Protein AF-A0A7W1IVG9-F1 (afdb_monomer_lite)

pLDDT: mean 81.95, std 7.98, range [47.62, 91.38]

Structure (mmCIF, N/CA/C/O backbone):
data_AF-A0A7W1IVG9-F1
#
_entry.id   AF-A0A7W1IVG9-F1
#
loop_
_atom_site.group_PDB
_atom_site.id
_atom_site.type_symbol
_atom_site.label_atom_id
_atom_site.label_alt_id
_atom_site.label_comp_id
_atom_site.label_asym_id
_atom_site.label_entity_id
_atom_site.label_seq_id
_atom_site.pdbx_PDB_ins_code
_atom_site.Cartn_x
_atom_site.Cartn_y
_atom_site.Cartn_z
_atom_site.occupancy
_atom_site.B_iso_or_equiv
_atom_site.auth_seq_id
_atom_site.auth_comp_id
_atom_site.auth_asym_id
_atom_site.auth_atom_id
_atom_site.pdbx_PDB_model_num
ATOM 1 N N . MET A 1 1 ? 15.519 11.906 -1.605 1.00 47.62 1 MET A N 1
ATOM 2 C CA . MET A 1 1 ? 14.786 10.701 -2.040 1.00 47.62 1 MET A CA 1
ATOM 3 C C . MET A 1 1 ? 13.540 11.184 -2.755 1.00 47.62 1 MET A C 1
ATOM 5 O O . MET A 1 1 ? 12.920 12.108 -2.247 1.00 47.62 1 MET A O 1
ATOM 9 N N . ARG A 1 2 ? 13.245 10.692 -3.963 1.00 50.06 2 ARG A N 1
ATOM 10 C CA . ARG A 1 2 ? 11.943 10.962 -4.588 1.00 50.06 2 ARG A CA 1
ATOM 11 C C . ARG A 1 2 ? 10.929 10.113 -3.833 1.00 50.06 2 ARG A C 1
ATOM 13 O O . ARG A 1 2 ? 11.124 8.909 -3.745 1.00 50.06 2 ARG A O 1
ATOM 20 N N . GLU A 1 3 ? 9.917 10.737 -3.253 1.00 61.91 3 GLU A N 1
ATOM 21 C CA . GLU A 1 3 ? 8.784 10.015 -2.683 1.00 61.91 3 GLU A CA 1
ATOM 22 C C . GLU A 1 3 ? 8.027 9.388 -3.857 1.00 61.91 3 GLU A C 1
ATOM 24 O O . GLU A 1 3 ? 7.348 10.081 -4.609 1.00 61.91 3 GLU A O 1
ATOM 29 N N . ALA A 1 4 ? 8.254 8.096 -4.096 1.00 78.94 4 ALA A N 1
ATOM 30 C CA . ALA A 1 4 ? 7.580 7.361 -5.163 1.00 78.94 4 ALA A CA 1
ATOM 31 C C . ALA A 1 4 ? 6.130 7.010 -4.790 1.00 78.94 4 ALA A C 1
ATOM 33 O O . ALA A 1 4 ? 5.337 6.688 -5.670 1.00 78.94 4 ALA A O 1
ATOM 34 N N . TRP A 1 5 ? 5.783 7.096 -3.503 1.00 85.00 5 TRP A N 1
ATOM 35 C CA . TRP A 1 5 ? 4.441 6.856 -2.991 1.00 85.00 5 TRP A CA 1
ATOM 36 C C . TRP A 1 5 ? 3.666 8.158 -2.851 1.00 85.00 5 TRP A C 1
ATOM 38 O O . TRP A 1 5 ? 4.091 9.081 -2.158 1.00 85.00 5 TRP A O 1
ATOM 48 N N . VAL A 1 6 ? 2.495 8.196 -3.471 1.00 88.44 6 VAL A N 1
ATOM 49 C CA . VAL A 1 6 ? 1.500 9.244 -3.279 1.00 88.44 6 VAL A CA 1
ATOM 50 C C . VAL A 1 6 ? 0.415 8.705 -2.361 1.00 88.44 6 VAL A C 1
ATOM 52 O O . VAL A 1 6 ? -0.172 7.661 -2.632 1.00 88.44 6 VAL A O 1
ATOM 55 N N . ILE A 1 7 ? 0.162 9.422 -1.270 1.00 88.56 7 ILE A N 1
ATOM 56 C CA . ILE A 1 7 ? -0.849 9.067 -0.274 1.00 88.56 7 ILE A CA 1
ATOM 57 C C . ILE A 1 7 ? -2.060 9.961 -0.508 1.00 88.56 7 ILE A C 1
ATOM 59 O O . ILE A 1 7 ? -1.935 11.186 -0.539 1.00 88.56 7 ILE A O 1
ATOM 63 N N . THR A 1 8 ? -3.228 9.352 -0.659 1.00 89.50 8 THR A N 1
ATOM 64 C CA . THR A 1 8 ? -4.507 10.065 -0.730 1.00 89.50 8 THR A CA 1
ATOM 65 C C . THR A 1 8 ? -5.447 9.523 0.335 1.00 89.50 8 THR A C 1
ATOM 67 O O . THR A 1 8 ? -5.495 8.319 0.569 1.00 89.50 8 THR A O 1
ATOM 70 N N . GLU A 1 9 ? -6.156 10.422 1.010 1.00 89.31 9 GLU A N 1
ATOM 71 C CA . GLU A 1 9 ? -7.112 10.094 2.066 1.00 89.31 9 GLU A CA 1
ATOM 72 C C . GLU A 1 9 ? -8.481 10.629 1.644 1.00 89.31 9 GLU A C 1
ATOM 74 O O . GLU A 1 9 ? -8.623 11.830 1.407 1.00 89.31 9 GLU A O 1
ATOM 79 N N . ASP A 1 10 ? -9.473 9.749 1.540 1.00 89.12 10 ASP A N 1
ATOM 80 C CA . ASP A 1 10 ? -10.835 10.099 1.138 1.00 89.12 10 ASP A CA 1
ATOM 81 C C . ASP A 1 10 ? -11.846 9.315 1.979 1.00 89.12 10 ASP A C 1
ATOM 83 O O . ASP A 1 10 ? -11.836 8.091 1.993 1.00 89.12 10 ASP A O 1
ATOM 87 N N . GLU A 1 11 ? -12.674 10.015 2.758 1.00 87.19 11 GLU A N 1
ATOM 88 C CA . GLU A 1 11 ? -13.742 9.431 3.595 1.00 87.19 11 GLU A CA 1
ATOM 89 C C . GLU A 1 11 ? -13.337 8.225 4.487 1.00 87.19 11 GLU A C 1
ATOM 91 O O . GLU A 1 11 ? -14.160 7.372 4.829 1.00 87.19 11 GLU A O 1
ATOM 96 N N . GLY A 1 12 ? -12.075 8.167 4.933 1.00 86.56 12 GLY A N 1
ATOM 97 C CA . GLY A 1 12 ? -11.538 7.063 5.747 1.00 86.56 12 GLY A CA 1
ATOM 98 C C . GLY A 1 12 ? -10.936 5.910 4.936 1.00 86.56 12 GLY A C 1
ATOM 99 O O . GLY A 1 12 ? -10.550 4.895 5.518 1.00 86.56 12 GLY A O 1
ATOM 100 N N . VAL A 1 13 ? -10.835 6.070 3.619 1.00 89.94 13 VAL A N 1
ATOM 101 C CA . VAL A 1 13 ? -10.061 5.229 2.707 1.00 89.94 13 VAL A CA 1
ATOM 102 C C . VAL A 1 13 ? -8.705 5.885 2.475 1.00 89.94 13 VAL A C 1
ATOM 104 O O . VAL A 1 13 ? -8.616 7.044 2.073 1.00 89.94 13 VAL A O 1
ATOM 107 N N . VAL A 1 14 ? -7.638 5.137 2.717 1.00 90.12 14 VAL A N 1
ATOM 108 C CA . VAL A 1 14 ? -6.259 5.553 2.471 1.00 90.12 14 VAL A CA 1
ATOM 109 C C . VAL A 1 14 ? -5.755 4.816 1.241 1.00 90.12 14 VAL A C 1
ATOM 111 O O . VAL A 1 14 ? -5.618 3.598 1.265 1.00 90.12 14 VAL A O 1
ATOM 114 N N . THR A 1 15 ? -5.444 5.536 0.168 1.00 90.56 15 THR A N 1
ATOM 115 C CA . THR A 1 15 ? -4.845 4.944 -1.033 1.00 90.56 15 THR A CA 1
ATOM 116 C C . THR A 1 15 ? -3.371 5.315 -1.131 1.00 90.56 15 THR A C 1
ATOM 118 O O . THR A 1 15 ? -3.011 6.494 -1.123 1.00 90.56 15 THR A O 1
ATOM 121 N N . LEU A 1 16 ? -2.528 4.292 -1.237 1.00 89.69 16 LEU A N 1
ATOM 122 C CA . LEU A 1 16 ? -1.083 4.371 -1.413 1.00 89.69 16 LEU A CA 1
ATOM 123 C C . LEU A 1 16 ? -0.762 4.045 -2.871 1.00 89.69 16 LEU A C 1
ATOM 125 O O . LEU A 1 16 ? -0.763 2.880 -3.258 1.00 89.69 16 LEU A O 1
ATOM 129 N N . THR A 1 17 ? -0.506 5.060 -3.690 1.00 89.31 17 THR A N 1
ATOM 130 C CA . THR A 1 17 ? -0.234 4.884 -5.122 1.00 89.31 17 THR A CA 1
ATOM 131 C C . THR A 1 17 ? 1.254 4.961 -5.405 1.00 89.31 17 THR A C 1
ATOM 133 O O . THR A 1 17 ? 1.886 5.983 -5.134 1.00 89.31 17 THR A O 1
ATOM 136 N N . PHE A 1 18 ? 1.813 3.913 -6.006 1.00 87.25 18 PHE A N 1
ATOM 137 C CA . PHE A 1 18 ? 3.204 3.929 -6.444 1.00 87.25 18 PHE A CA 1
ATOM 138 C C . PHE A 1 18 ? 3.335 4.561 -7.837 1.00 87.25 18 PHE A C 1
ATOM 140 O O . PHE A 1 18 ? 2.705 4.118 -8.793 1.00 87.25 18 PHE A O 1
ATOM 147 N N . GLN A 1 19 ? 4.168 5.596 -7.965 1.00 84.50 19 GLN A N 1
ATOM 148 C CA . GLN A 1 19 ? 4.404 6.352 -9.206 1.00 84.50 19 GLN A CA 1
ATOM 149 C C . GLN A 1 19 ? 5.794 6.110 -9.824 1.00 84.50 19 GLN A C 1
ATOM 151 O O . GLN A 1 19 ? 6.259 6.889 -10.660 1.00 84.50 19 GLN A O 1
ATOM 156 N N . GLY A 1 20 ? 6.489 5.052 -9.407 1.00 79.56 20 GLY A N 1
ATOM 157 C CA . GLY A 1 20 ? 7.790 4.663 -9.952 1.00 79.56 20 GLY A CA 1
ATOM 158 C C . GLY A 1 20 ? 7.715 3.527 -10.985 1.00 79.56 20 GLY A C 1
ATOM 159 O O . GLY A 1 20 ? 6.646 2.975 -11.235 1.00 79.56 20 GLY A O 1
ATOM 160 N N . PRO A 1 21 ? 8.863 3.131 -11.565 1.00 75.88 21 PRO A N 1
ATOM 161 C CA . PRO A 1 21 ? 8.933 2.018 -12.512 1.00 75.88 21 PRO A CA 1
ATOM 162 C C . PRO A 1 21 ? 8.690 0.654 -11.851 1.00 75.88 21 PRO A C 1
ATOM 164 O O . PRO A 1 21 ? 8.037 -0.201 -12.435 1.00 75.88 21 PRO A O 1
ATOM 167 N N . THR A 1 22 ? 9.227 0.422 -10.652 1.00 76.44 22 THR A N 1
ATOM 168 C CA . THR A 1 22 ? 9.000 -0.773 -9.820 1.00 76.44 22 THR A CA 1
ATOM 169 C C . THR A 1 22 ? 9.443 -0.433 -8.396 1.00 76.44 22 THR A C 1
ATOM 171 O O . THR A 1 22 ? 10.544 0.109 -8.267 1.00 76.44 22 THR A O 1
ATOM 174 N N . PRO A 1 23 ? 8.642 -0.705 -7.348 1.00 76.19 23 PRO A N 1
ATOM 175 C CA . PRO A 1 23 ? 9.059 -0.450 -5.979 1.00 76.19 23 PRO A CA 1
ATOM 176 C C . PRO A 1 23 ? 10.191 -1.398 -5.612 1.00 76.19 23 PRO A C 1
ATOM 178 O O . PRO A 1 23 ? 10.120 -2.603 -5.860 1.00 76.19 23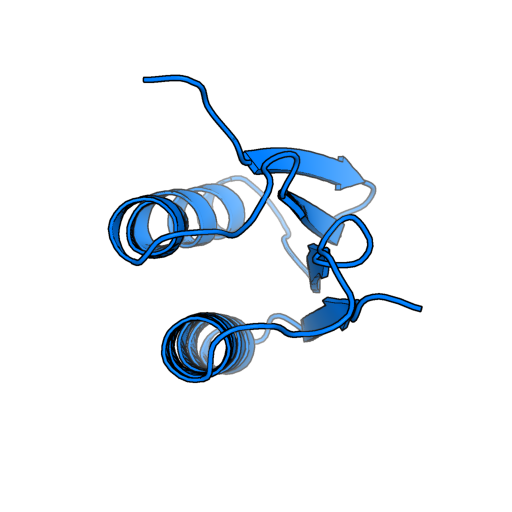 PRO A O 1
ATOM 181 N N . ASN A 1 24 ? 11.245 -0.855 -5.018 1.00 78.56 24 ASN A N 1
ATOM 182 C CA . ASN A 1 24 ? 12.243 -1.674 -4.343 1.00 78.56 24 ASN A CA 1
ATOM 183 C C . ASN A 1 24 ? 11.840 -1.919 -2.874 1.00 78.56 24 ASN A C 1
ATOM 185 O O . ASN A 1 24 ? 10.915 -1.299 -2.349 1.00 78.56 24 ASN A O 1
ATOM 189 N N . LEU A 1 25 ? 12.551 -2.827 -2.198 1.00 76.19 25 LEU A N 1
ATOM 190 C CA . LEU A 1 25 ? 12.299 -3.143 -0.787 1.00 76.19 25 LEU A CA 1
ATOM 191 C C . LEU A 1 25 ? 12.406 -1.916 0.129 1.00 76.19 25 LEU A C 1
ATOM 193 O O . LEU A 1 25 ? 11.621 -1.786 1.055 1.00 76.19 25 LEU A O 1
ATOM 197 N N . GLU A 1 26 ? 13.334 -0.993 -0.133 1.00 78.56 26 GLU A N 1
ATOM 198 C CA . GLU A 1 26 ? 13.497 0.223 0.676 1.00 78.56 26 GLU A CA 1
ATOM 199 C C . GLU A 1 26 ? 12.276 1.150 0.559 1.00 78.56 26 GLU A C 1
ATOM 201 O O . GLU A 1 26 ? 11.817 1.714 1.554 1.00 78.56 26 GLU A O 1
ATOM 206 N N . GLU A 1 27 ? 11.711 1.271 -0.644 1.00 78.81 27 GLU A N 1
ATOM 207 C CA . GLU A 1 27 ? 10.486 2.028 -0.903 1.00 78.81 27 GLU A CA 1
ATOM 208 C C . GLU A 1 27 ? 9.259 1.369 -0.265 1.00 78.81 27 GLU A C 1
ATOM 210 O O . GLU A 1 27 ? 8.349 2.082 0.150 1.00 78.81 27 GLU A O 1
ATOM 215 N N . LEU A 1 28 ? 9.226 0.039 -0.154 1.00 77.62 28 LEU A N 1
ATOM 216 C CA . LEU A 1 28 ? 8.156 -0.694 0.531 1.00 77.62 28 LEU A CA 1
ATOM 217 C C . LEU A 1 28 ? 8.262 -0.596 2.046 1.00 77.62 28 LEU A C 1
ATOM 219 O O . LEU A 1 28 ? 7.277 -0.264 2.691 1.00 77.62 28 LEU A O 1
ATOM 223 N N . SER A 1 29 ? 9.455 -0.762 2.617 1.00 77.38 29 SER A N 1
ATOM 224 C CA . SER A 1 29 ? 9.671 -0.596 4.060 1.00 77.38 29 SER A CA 1
ATOM 225 C C . SER A 1 29 ? 9.386 0.833 4.543 1.00 77.38 29 SER A C 1
ATOM 227 O O . SER A 1 29 ? 9.225 1.078 5.739 1.00 77.38 29 SER A O 1
ATOM 229 N N . ALA A 1 30 ? 9.321 1.816 3.638 1.00 79.00 30 ALA A N 1
ATOM 230 C CA . ALA A 1 30 ? 8.831 3.147 3.980 1.00 79.00 30 ALA A CA 1
ATOM 231 C C . ALA A 1 30 ? 7.334 3.132 4.355 1.00 79.00 30 ALA A C 1
ATOM 233 O O . ALA A 1 30 ? 6.923 3.915 5.217 1.00 79.00 30 ALA A O 1
ATOM 234 N N . LEU A 1 31 ? 6.536 2.231 3.768 1.00 78.56 31 LEU A N 1
ATOM 235 C CA . LEU A 1 31 ? 5.116 2.068 4.086 1.00 78.56 31 LEU A CA 1
ATOM 236 C C . LEU A 1 31 ? 4.898 1.581 5.520 1.00 78.56 31 LEU A C 1
ATOM 238 O O . LEU A 1 31 ? 3.984 2.088 6.166 1.00 78.56 31 LEU A O 1
ATOM 242 N N . ASP A 1 32 ? 5.786 0.742 6.062 1.00 78.12 32 ASP A N 1
ATOM 243 C CA . ASP A 1 32 ? 5.727 0.275 7.461 1.00 78.12 32 ASP A CA 1
ATOM 244 C C . ASP A 1 32 ? 5.730 1.426 8.475 1.00 78.12 32 ASP A C 1
ATOM 246 O O . ASP A 1 32 ? 5.248 1.299 9.596 1.00 78.12 32 ASP A O 1
ATOM 250 N N . ARG A 1 33 ? 6.289 2.586 8.113 1.00 78.69 33 ARG A N 1
ATOM 251 C CA . ARG A 1 33 ? 6.282 3.781 8.976 1.00 78.69 33 ARG A CA 1
ATOM 252 C C . ARG A 1 33 ? 5.073 4.671 8.724 1.00 78.69 33 ARG A C 1
ATOM 254 O O . ARG A 1 33 ? 4.592 5.357 9.630 1.00 78.69 33 ARG A O 1
ATOM 261 N N . VAL A 1 34 ? 4.613 4.696 7.481 1.00 79.88 34 VAL A N 1
ATOM 262 C CA . VAL A 1 34 ? 3.537 5.567 7.019 1.00 79.88 34 VAL A CA 1
ATOM 263 C C . VAL A 1 34 ? 2.183 5.010 7.444 1.00 79.88 34 VAL A C 1
ATOM 265 O O . VAL A 1 34 ? 1.406 5.737 8.059 1.00 79.88 34 VAL A O 1
ATOM 268 N N . VAL A 1 35 ? 1.920 3.730 7.187 1.00 78.19 35 VAL A N 1
ATOM 269 C CA . VAL A 1 35 ? 0.625 3.084 7.429 1.00 78.19 35 VAL A CA 1
ATOM 270 C C . VAL A 1 35 ? 0.189 3.182 8.894 1.00 78.19 35 VAL A C 1
ATOM 272 O O . VAL A 1 35 ? -0.882 3.744 9.128 1.00 78.19 35 VAL A O 1
ATOM 275 N N . PRO A 1 36 ? 1.011 2.818 9.899 1.00 78.94 36 PRO A N 1
ATOM 276 C CA . PRO A 1 36 ? 0.628 2.985 11.303 1.00 78.94 36 PRO A CA 1
ATOM 277 C C . PRO A 1 36 ? 0.356 4.446 11.677 1.00 78.94 36 PRO A C 1
ATOM 279 O O . PRO A 1 36 ? -0.540 4.744 12.467 1.00 78.94 36 PRO A O 1
ATOM 282 N N . THR A 1 37 ? 1.097 5.384 11.079 1.00 81.75 37 THR A N 1
ATOM 283 C CA . THR A 1 37 ? 0.885 6.819 11.305 1.00 81.75 37 THR A CA 1
ATOM 284 C C . THR A 1 37 ? -0.454 7.288 10.730 1.00 81.75 37 THR A C 1
ATOM 286 O O . THR A 1 37 ? -1.133 8.100 11.357 1.00 81.75 37 THR A O 1
ATOM 289 N N . LEU A 1 38 ? -0.851 6.788 9.557 1.00 76.44 38 LEU A N 1
ATOM 290 C CA . LEU A 1 38 ? -2.143 7.092 8.931 1.00 76.44 38 LEU A CA 1
ATOM 291 C C . LEU A 1 38 ? -3.297 6.478 9.729 1.00 76.44 38 LEU A C 1
ATOM 293 O O . LEU A 1 38 ? -4.282 7.158 10.013 1.00 76.44 38 LEU A O 1
ATOM 297 N N . MET A 1 39 ? -3.127 5.240 10.193 1.00 73.31 39 MET A N 1
ATOM 298 C CA . MET A 1 39 ? -4.088 4.553 11.061 1.00 73.31 39 MET A CA 1
ATOM 299 C C . MET A 1 39 ? -4.283 5.280 12.399 1.00 73.31 39 MET A C 1
ATOM 301 O O . MET A 1 39 ? -5.389 5.310 12.929 1.00 73.31 39 MET A O 1
ATOM 305 N N . ALA A 1 40 ? -3.239 5.921 12.932 1.00 77.56 40 ALA A N 1
ATOM 306 C CA . ALA A 1 40 ? -3.315 6.681 14.179 1.00 77.56 40 ALA A CA 1
ATOM 307 C C . ALA A 1 40 ? -3.944 8.083 14.034 1.00 77.56 40 ALA A C 1
ATOM 309 O O . ALA A 1 40 ? -4.365 8.668 15.034 1.00 77.56 40 ALA A O 1
ATOM 310 N N . LYS A 1 41 ? -3.986 8.657 12.823 1.00 73.62 41 LYS A N 1
ATOM 311 C CA . LYS A 1 41 ? -4.411 10.052 12.588 1.00 73.62 41 LYS A CA 1
ATOM 312 C C . LYS A 1 41 ? -5.924 10.251 12.475 1.00 73.62 41 LYS A C 1
ATOM 314 O O . LYS A 1 41 ? -6.388 11.381 12.623 1.00 73.62 41 LYS A O 1
ATOM 319 N N . GLY A 1 42 ? -6.699 9.198 12.242 1.00 70.88 42 GLY A N 1
ATOM 320 C CA . GLY A 1 42 ? -8.144 9.303 12.063 1.00 70.88 42 GLY A CA 1
ATOM 321 C C . GLY A 1 42 ? -8.815 7.942 11.888 1.00 70.88 42 GLY A C 1
ATOM 322 O O . GLY A 1 42 ? -8.153 6.915 12.021 1.00 70.88 42 GLY A O 1
ATOM 323 N N . PRO A 1 43 ? -10.130 7.903 11.605 1.00 74.94 43 PRO A N 1
ATOM 324 C CA . PRO A 1 43 ? -10.834 6.658 11.324 1.00 74.94 43 PRO A CA 1
ATOM 325 C C . PRO A 1 43 ? -10.423 6.123 9.945 1.00 74.94 43 PRO A C 1
ATOM 327 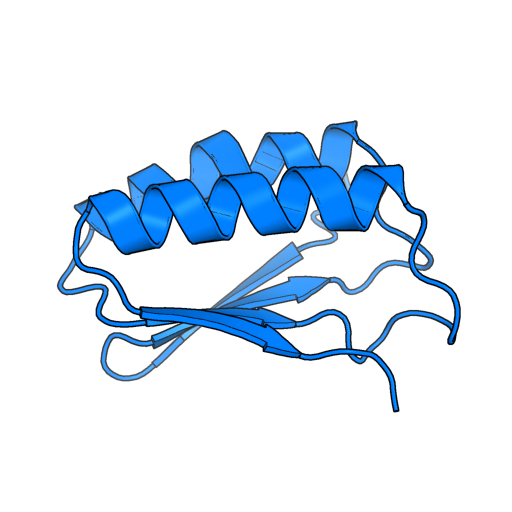O O . PRO A 1 43 ? -11.136 6.305 8.962 1.00 74.94 43 PRO A O 1
ATOM 330 N N . CYS A 1 44 ? -9.266 5.468 9.881 1.00 84.88 44 CYS A N 1
ATOM 331 C CA . CYS A 1 44 ? -8.875 4.653 8.742 1.00 84.88 44 CYS A CA 1
ATOM 332 C C . CYS A 1 44 ? -9.725 3.375 8.766 1.00 84.88 44 CYS A C 1
ATOM 334 O O . CYS A 1 44 ? -9.690 2.605 9.726 1.00 84.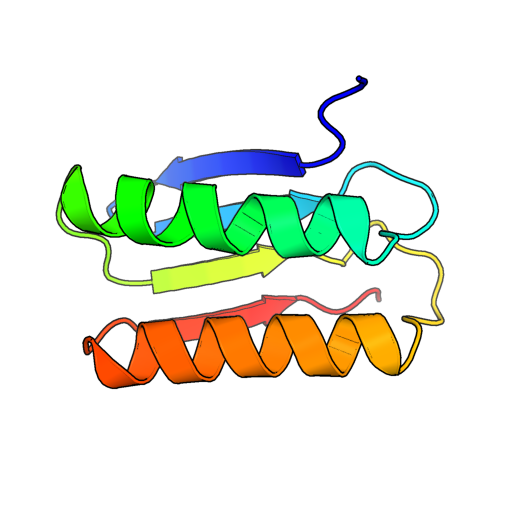88 44 CYS A O 1
ATOM 336 N N . ARG A 1 45 ? -10.569 3.202 7.752 1.00 88.25 45 ARG A N 1
ATOM 337 C CA . ARG A 1 45 ? -11.462 2.046 7.587 1.00 88.25 45 ARG A CA 1
ATOM 338 C C . ARG A 1 45 ? -10.969 1.111 6.500 1.00 88.25 45 ARG A C 1
ATOM 340 O O . ARG A 1 45 ? -11.235 -0.089 6.576 1.00 88.25 45 ARG A O 1
ATOM 347 N N . GLU A 1 46 ? -10.263 1.665 5.520 1.00 90.75 46 GLU A N 1
ATOM 34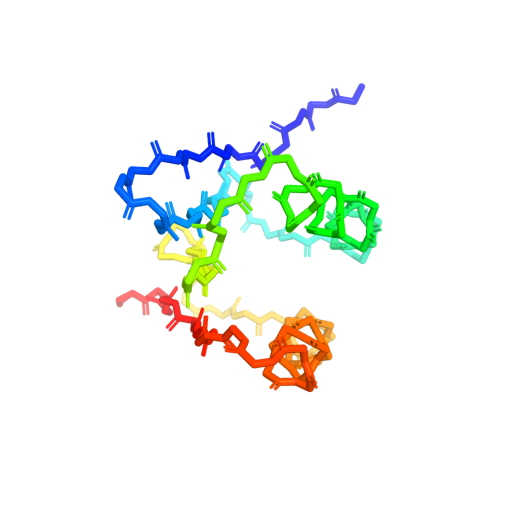8 C CA . GLU A 1 46 ? -9.754 0.926 4.379 1.00 90.75 46 GLU A CA 1
ATOM 349 C C . GLU A 1 46 ? -8.376 1.433 3.942 1.00 90.75 46 GLU A C 1
ATOM 351 O O . GLU A 1 46 ? -8.140 2.640 3.914 1.00 90.75 46 GLU A O 1
ATOM 356 N N . ILE A 1 47 ? -7.480 0.513 3.578 1.00 89.94 47 ILE A N 1
ATOM 357 C CA . ILE A 1 47 ? -6.181 0.799 2.964 1.00 89.94 47 ILE A CA 1
ATOM 358 C C . ILE A 1 47 ? -6.112 0.113 1.601 1.00 89.94 47 ILE A C 1
ATOM 360 O O . ILE A 1 47 ? -6.245 -1.103 1.490 1.00 89.94 47 ILE A O 1
ATOM 364 N N . VAL A 1 48 ? -5.847 0.890 0.558 1.00 91.38 48 VAL A N 1
ATOM 365 C CA . VAL A 1 48 ? -5.684 0.395 -0.809 1.00 91.38 48 VAL A CA 1
ATOM 366 C C . VAL A 1 48 ? -4.252 0.635 -1.258 1.00 91.38 48 VAL A C 1
ATOM 368 O O . VAL A 1 48 ? -3.800 1.777 -1.329 1.00 91.38 48 VAL A O 1
ATOM 371 N N . ILE A 1 49 ? -3.541 -0.435 -1.600 1.00 89.88 49 ILE A N 1
ATOM 372 C CA . ILE A 1 49 ? -2.211 -0.352 -2.207 1.00 89.88 49 ILE A CA 1
ATOM 373 C C . ILE A 1 49 ? -2.394 -0.389 -3.724 1.00 89.88 49 ILE A C 1
ATOM 375 O O . ILE A 1 49 ? -2.739 -1.419 -4.306 1.00 89.88 49 ILE A O 1
ATOM 379 N N . ASP A 1 50 ? -2.221 0.767 -4.362 1.00 89.94 50 ASP A N 1
ATOM 380 C CA . ASP A 1 50 ? -2.424 0.950 -5.793 1.00 89.94 50 ASP A CA 1
ATOM 381 C C . ASP A 1 50 ? -1.107 0.790 -6.560 1.00 89.94 50 ASP A C 1
ATOM 383 O O . ASP A 1 50 ? -0.237 1.667 -6.572 1.00 89.94 50 ASP A O 1
ATOM 387 N N . LEU A 1 51 ? -0.995 -0.367 -7.211 1.00 86.69 51 LEU A N 1
ATOM 388 C CA . LEU A 1 51 ? 0.110 -0.767 -8.073 1.00 86.69 51 LEU A CA 1
ATOM 389 C C . LEU A 1 51 ? -0.294 -0.736 -9.552 1.00 86.69 51 LEU A C 1
ATOM 391 O O . LEU A 1 51 ? 0.422 -1.271 -10.396 1.00 86.69 51 LEU A O 1
ATOM 395 N N . SER A 1 52 ? -1.429 -0.115 -9.891 1.00 85.81 52 SER A N 1
ATOM 396 C CA . SER A 1 52 ? -1.966 -0.122 -11.256 1.00 85.81 52 SER A CA 1
ATOM 397 C C . SER A 1 52 ? -1.055 0.552 -12.284 1.00 85.81 52 SER A C 1
ATOM 399 O O . SER A 1 52 ? -1.131 0.245 -13.472 1.00 85.81 52 SER A O 1
ATOM 401 N N . ALA A 1 53 ? -0.181 1.450 -11.825 1.00 82.62 53 ALA A N 1
ATOM 402 C CA . ALA A 1 53 ? 0.799 2.151 -12.647 1.00 82.62 53 ALA A CA 1
ATOM 403 C C . ALA A 1 53 ? 2.074 1.333 -12.928 1.00 82.62 53 ALA A C 1
ATOM 405 O O . ALA A 1 53 ? 2.925 1.787 -13.697 1.00 82.62 53 ALA A O 1
ATOM 406 N N . LEU A 1 54 ? 2.233 0.155 -12.311 1.00 79.25 54 LEU A N 1
ATOM 407 C CA . LEU A 1 54 ? 3.388 -0.703 -12.546 1.00 79.25 54 LEU A CA 1
ATOM 408 C C . LEU A 1 54 ? 3.321 -1.408 -13.907 1.00 79.25 54 LEU A C 1
ATOM 410 O O . LEU A 1 54 ? 2.233 -1.708 -14.401 1.00 79.25 54 LEU A O 1
ATOM 414 N N . PRO A 1 55 ? 4.479 -1.720 -14.518 1.00 72.56 55 PRO A N 1
ATOM 415 C CA . PRO A 1 55 ? 4.525 -2.673 -15.617 1.00 72.56 55 PRO A CA 1
ATOM 416 C C . PRO A 1 55 ? 3.940 -4.017 -15.154 1.00 72.56 55 PRO A C 1
ATOM 418 O O . PRO A 1 55 ? 3.997 -4.335 -13.970 1.00 72.56 55 PRO A O 1
ATOM 421 N N . HIS A 1 56 ? 3.391 -4.804 -16.088 1.00 70.69 56 HIS A N 1
ATOM 422 C CA . HIS A 1 56 ? 2.569 -6.003 -15.828 1.00 70.69 56 HIS A CA 1
ATOM 423 C C . HIS A 1 56 ? 3.162 -7.054 -14.864 1.00 70.69 56 HIS A C 1
ATOM 425 O O . HIS A 1 56 ? 2.447 -7.963 -14.449 1.00 70.69 56 HIS A O 1
ATOM 431 N N . GLU A 1 57 ? 4.444 -6.958 -14.512 1.00 73.38 57 GLU A N 1
ATOM 432 C CA . GLU A 1 57 ? 5.118 -7.872 -13.600 1.00 73.38 57 GLU A CA 1
ATOM 433 C C . GLU A 1 57 ? 5.483 -7.160 -12.287 1.00 73.38 57 GLU A C 1
ATOM 435 O O . GLU A 1 57 ? 6.358 -6.292 -12.245 1.00 73.38 57 GLU A O 1
ATOM 440 N N . ILE A 1 58 ? 4.803 -7.543 -11.203 1.00 76.38 58 ILE A N 1
ATOM 441 C CA . ILE A 1 58 ? 5.148 -7.132 -9.840 1.00 76.38 58 ILE A CA 1
ATOM 442 C C . ILE A 1 58 ? 6.157 -8.151 -9.286 1.00 76.38 58 ILE A C 1
ATOM 444 O O . ILE A 1 58 ? 5.858 -9.349 -9.293 1.00 76.38 58 ILE A O 1
ATOM 448 N N . PRO A 1 59 ? 7.328 -7.724 -8.777 1.00 79.88 59 PRO A N 1
ATOM 449 C CA . PRO A 1 59 ? 8.292 -8.648 -8.193 1.00 79.88 59 PRO A CA 1
ATOM 450 C C . PRO A 1 59 ? 7.702 -9.441 -7.008 1.00 79.88 59 PRO A C 1
ATOM 452 O O . PRO A 1 59 ? 6.969 -8.867 -6.201 1.00 79.88 59 PRO A O 1
ATOM 455 N N . PRO A 1 60 ? 8.064 -10.724 -6.819 1.00 82.81 60 PRO A N 1
ATOM 456 C CA . PRO A 1 60 ? 7.545 -11.543 -5.717 1.00 82.81 60 PRO A CA 1
ATOM 457 C C . PRO A 1 60 ? 7.826 -10.959 -4.329 1.00 82.81 60 PRO A C 1
ATOM 459 O O . PRO A 1 60 ? 6.984 -11.041 -3.439 1.00 82.81 60 PRO A O 1
ATOM 462 N N . ASP A 1 61 ? 8.994 -10.336 -4.157 1.00 82.69 61 ASP A N 1
ATOM 463 C CA . ASP A 1 61 ? 9.366 -9.679 -2.904 1.00 82.69 61 ASP A CA 1
ATOM 464 C C . ASP A 1 61 ? 8.427 -8.508 -2.593 1.00 82.69 61 ASP A C 1
ATOM 466 O O . ASP A 1 61 ? 8.031 -8.325 -1.449 1.00 82.69 61 ASP A O 1
ATOM 470 N N . VAL A 1 62 ? 8.006 -7.762 -3.621 1.00 79.81 62 VAL A N 1
ATOM 471 C CA . VAL A 1 62 ? 7.054 -6.653 -3.484 1.00 79.81 62 VAL A CA 1
ATOM 472 C C . VAL A 1 62 ? 5.691 -7.169 -3.043 1.00 79.81 62 VAL A C 1
ATOM 474 O O . VAL A 1 62 ? 5.107 -6.617 -2.117 1.00 79.81 62 VAL A O 1
ATOM 477 N N . ILE A 1 63 ? 5.207 -8.246 -3.669 1.00 83.12 63 ILE A N 1
ATOM 478 C CA . ILE A 1 63 ? 3.936 -8.884 -3.300 1.00 83.12 63 ILE A CA 1
ATOM 479 C C . ILE A 1 63 ? 3.970 -9.304 -1.830 1.00 83.12 63 ILE A C 1
ATOM 481 O O . ILE A 1 63 ? 3.043 -9.000 -1.090 1.00 83.12 63 ILE A O 1
ATOM 485 N N . ARG A 1 64 ? 5.068 -9.929 -1.388 1.00 86.31 64 ARG A N 1
ATOM 486 C CA . ARG A 1 64 ? 5.207 -10.395 -0.006 1.00 86.31 64 ARG A CA 1
ATOM 487 C C . ARG A 1 64 ? 5.132 -9.256 1.013 1.00 86.31 64 ARG A C 1
ATOM 489 O O . ARG A 1 64 ? 4.463 -9.408 2.026 1.00 86.31 64 ARG A O 1
ATOM 496 N N . GLU A 1 65 ? 5.814 -8.136 0.778 1.00 83.44 65 GLU A N 1
ATOM 497 C CA . GLU A 1 65 ? 5.756 -6.996 1.710 1.00 83.44 65 GLU A CA 1
ATOM 498 C C . GLU A 1 65 ? 4.363 -6.350 1.724 1.00 83.44 65 GLU A C 1
ATOM 500 O O . GLU A 1 65 ? 3.856 -5.970 2.776 1.00 83.44 65 GLU A O 1
ATOM 505 N N . VAL A 1 66 ? 3.715 -6.264 0.560 1.00 84.06 66 VAL A N 1
ATOM 506 C CA . VAL A 1 66 ? 2.344 -5.752 0.440 1.00 84.06 66 VAL A CA 1
ATOM 507 C C . VAL A 1 66 ? 1.349 -6.649 1.183 1.00 84.06 66 VAL A C 1
ATOM 509 O O . VAL A 1 66 ? 0.489 -6.130 1.892 1.00 84.06 66 VAL A O 1
ATOM 512 N N . ASP A 1 67 ? 1.494 -7.972 1.087 1.00 87.62 67 ASP A N 1
ATOM 513 C CA . ASP A 1 67 ? 0.677 -8.931 1.841 1.00 87.62 67 ASP A CA 1
ATOM 514 C C . ASP A 1 67 ? 0.858 -8.755 3.358 1.00 87.62 67 ASP A C 1
ATOM 516 O O . ASP A 1 67 ? -0.125 -8.749 4.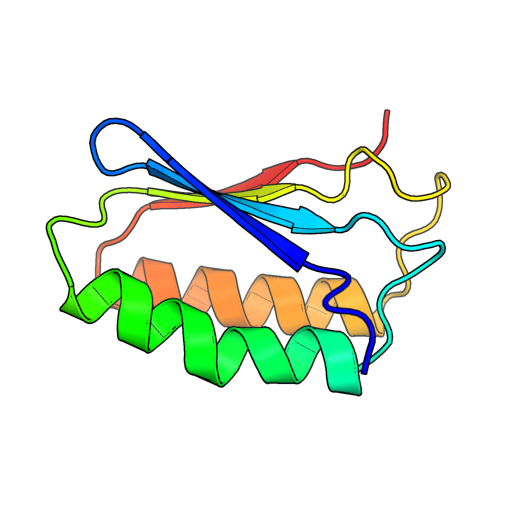095 1.00 87.62 67 ASP A O 1
ATOM 520 N N . LEU A 1 68 ? 2.090 -8.530 3.835 1.00 86.81 68 LEU A N 1
ATOM 521 C CA . LEU A 1 68 ? 2.357 -8.275 5.258 1.00 86.81 68 LEU A CA 1
ATOM 522 C C . LEU A 1 68 ? 1.660 -7.002 5.763 1.00 86.81 68 LEU A C 1
ATOM 524 O O . LEU A 1 68 ? 1.072 -7.012 6.845 1.00 86.81 68 LEU A O 1
ATOM 528 N N . LEU A 1 69 ? 1.686 -5.926 4.973 1.00 83.31 69 LEU A N 1
ATOM 529 C CA . LEU A 1 69 ? 0.980 -4.677 5.283 1.00 83.31 69 LEU A CA 1
ATOM 530 C C . LEU A 1 69 ? -0.541 -4.871 5.337 1.00 83.31 69 LEU A C 1
ATOM 532 O O . LEU A 1 69 ? -1.213 -4.294 6.195 1.00 83.31 69 LEU A O 1
ATOM 536 N N . ILE A 1 70 ? -1.089 -5.685 4.434 1.00 87.56 70 ILE A N 1
ATOM 537 C CA . ILE A 1 70 ? -2.517 -6.026 4.412 1.00 87.56 70 ILE A CA 1
ATOM 538 C C . ILE A 1 70 ? -2.892 -6.826 5.655 1.00 87.56 70 ILE A C 1
ATOM 540 O O . ILE A 1 70 ? -3.851 -6.464 6.338 1.00 87.56 70 ILE A O 1
ATOM 544 N N . ASP A 1 71 ? -2.121 -7.860 5.985 1.00 89.06 71 ASP A N 1
ATOM 545 C CA . ASP A 1 71 ? -2.339 -8.678 7.177 1.00 89.06 71 ASP A CA 1
ATOM 546 C C . ASP A 1 71 ? -2.282 -7.827 8.454 1.00 89.06 71 ASP A C 1
ATOM 548 O O . ASP A 1 71 ? -3.132 -7.966 9.341 1.00 89.06 71 ASP A O 1
ATOM 552 N N . GLU A 1 72 ? -1.328 -6.894 8.544 1.00 85.50 72 GLU A N 1
ATOM 553 C CA . GLU A 1 72 ? -1.221 -5.968 9.671 1.00 85.50 72 GLU A CA 1
ATOM 554 C C . GLU A 1 72 ? -2.450 -5.056 9.774 1.00 85.50 72 GLU A C 1
ATOM 556 O O . GLU A 1 72 ? -3.044 -4.948 10.853 1.00 85.50 72 GLU A O 1
ATOM 561 N N . ALA A 1 73 ? -2.880 -4.442 8.670 1.00 84.75 73 ALA A N 1
ATOM 562 C CA . ALA A 1 73 ? -4.069 -3.595 8.645 1.00 84.75 73 ALA A CA 1
ATOM 563 C C . ALA A 1 73 ? -5.332 -4.373 9.058 1.00 84.75 73 ALA A C 1
ATOM 565 O O . ALA A 1 73 ? -6.097 -3.921 9.918 1.00 84.75 73 ALA A O 1
ATOM 566 N N . MET A 1 74 ? -5.507 -5.585 8.524 1.00 86.62 74 MET A N 1
ATOM 567 C CA . MET A 1 74 ? -6.629 -6.464 8.858 1.00 86.62 74 MET A CA 1
ATOM 568 C C . MET A 1 74 ? -6.608 -6.908 10.321 1.00 86.62 74 MET A C 1
ATOM 570 O O . MET A 1 74 ? -7.665 -6.963 10.955 1.00 86.62 74 MET A O 1
ATOM 574 N N . SER A 1 75 ? -5.428 -7.152 10.901 1.00 88.31 75 SER A N 1
ATOM 575 C CA . SER A 1 75 ? -5.287 -7.478 12.328 1.00 88.31 75 SER A CA 1
ATOM 576 C C . SER A 1 75 ? -5.770 -6.350 13.251 1.00 88.31 75 SER A C 1
ATOM 578 O O . SER A 1 75 ? -6.228 -6.605 14.366 1.00 88.31 75 SER A O 1
ATOM 580 N N . GLN A 1 76 ? -5.729 -5.108 12.764 1.00 83.06 76 GLN A N 1
ATOM 581 C CA . GLN A 1 76 ? -6.209 -3.914 13.460 1.00 83.06 76 GLN A CA 1
ATOM 582 C C . GLN A 1 76 ? -7.677 -3.583 13.131 1.00 83.06 76 GLN A C 1
ATOM 584 O O . GLN A 1 76 ? -8.202 -2.568 13.586 1.00 83.06 76 GLN A O 1
ATOM 589 N N . GLY A 1 77 ? -8.365 -4.451 12.379 1.00 85.50 77 GLY A N 1
ATOM 590 C CA . GLY A 1 77 ? -9.771 -4.289 12.004 1.00 85.50 77 GLY A CA 1
ATOM 591 C C . GLY A 1 77 ? -10.005 -3.341 10.825 1.00 85.50 77 GLY A C 1
ATOM 592 O O . GLY A 1 77 ? -11.136 -2.897 10.625 1.00 85.50 77 GLY A O 1
ATOM 593 N N . ILE A 1 78 ? -8.959 -3.027 10.058 1.00 88.50 78 ILE A N 1
ATOM 594 C CA . ILE A 1 78 ? -9.024 -2.180 8.865 1.00 88.50 78 ILE A CA 1
ATOM 595 C C . ILE A 1 78 ? -9.129 -3.075 7.630 1.00 88.50 78 ILE A C 1
ATOM 597 O O . ILE A 1 78 ? -8.424 -4.073 7.508 1.00 88.50 78 ILE A O 1
ATOM 601 N N . THR A 1 79 ? -10.015 -2.730 6.700 1.00 90.56 79 THR A N 1
ATOM 602 C CA . THR A 1 79 ? -10.091 -3.437 5.414 1.00 90.56 79 THR A CA 1
ATOM 603 C C . THR A 1 79 ? -8.847 -3.101 4.594 1.00 90.56 79 THR A C 1
ATOM 605 O O . THR A 1 79 ? -8.466 -1.940 4.531 1.00 90.56 79 THR A O 1
ATOM 608 N N . ALA A 1 80 ? -8.192 -4.070 3.961 1.00 90.44 80 ALA A N 1
ATOM 609 C CA . ALA A 1 80 ? -7.030 -3.773 3.128 1.00 90.44 80 ALA A CA 1
ATOM 610 C C . ALA A 1 80 ? -7.018 -4.600 1.841 1.00 90.44 80 ALA A C 1
ATOM 612 O O . ALA A 1 80 ? -7.531 -5.719 1.810 1.00 90.44 80 ALA A O 1
ATOM 613 N N . GLY A 1 81 ? -6.465 -4.034 0.767 1.00 90.00 81 GLY A N 1
ATOM 614 C CA . GLY A 1 81 ? -6.427 -4.693 -0.535 1.00 90.00 81 GLY A CA 1
ATOM 615 C C . GLY A 1 81 ? -5.436 -4.087 -1.525 1.00 90.00 81 GLY A C 1
ATOM 616 O O . GLY A 1 81 ? -4.894 -3.000 -1.320 1.00 90.00 81 GLY A O 1
ATOM 617 N N . ILE A 1 82 ? -5.222 -4.811 -2.626 1.00 88.75 82 ILE A N 1
ATOM 618 C CA . ILE A 1 82 ? -4.292 -4.447 -3.703 1.00 88.75 82 ILE A CA 1
ATOM 619 C C . ILE A 1 82 ? -5.083 -4.118 -4.964 1.00 88.75 82 ILE A C 1
ATOM 621 O O . ILE A 1 82 ? -5.950 -4.887 -5.384 1.00 88.75 82 ILE A O 1
ATOM 625 N N . ARG A 1 83 ? -4.727 -3.017 -5.626 1.00 89.19 83 ARG A N 1
ATOM 626 C CA . ARG A 1 83 ? -5.108 -2.768 -7.017 1.00 89.19 83 ARG A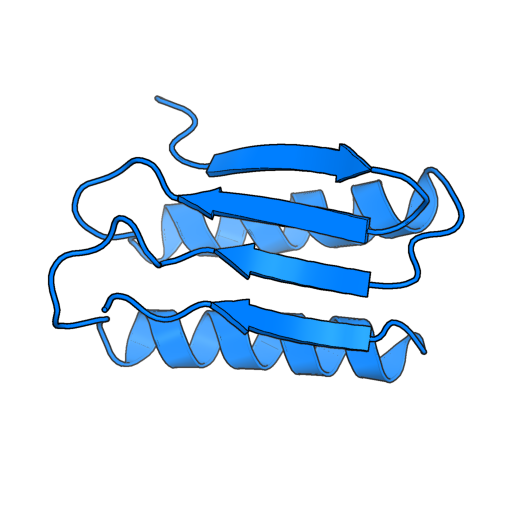 CA 1
ATOM 627 C C . ARG A 1 83 ? -3.932 -3.126 -7.924 1.00 89.19 83 ARG A C 1
ATOM 629 O O . ARG A 1 83 ? -2.932 -2.415 -7.961 1.00 89.19 83 ARG A O 1
ATOM 636 N N . ALA A 1 84 ? -4.056 -4.251 -8.622 1.00 80.75 84 ALA A N 1
ATOM 637 C CA . ALA A 1 84 ? -3.040 -4.753 -9.544 1.00 80.75 84 ALA A CA 1
ATOM 638 C C . ALA A 1 84 ? -3.008 -3.961 -10.874 1.00 80.75 84 ALA A C 1
ATOM 640 O O . ALA A 1 84 ? -4.022 -3.358 -11.248 1.00 80.75 84 ALA A O 1
ATOM 641 N N . PRO A 1 85 ? -1.873 -3.969 -11.602 1.00 79.00 85 PRO A N 1
ATOM 642 C CA . PRO A 1 85 ? -1.793 -3.468 -12.973 1.00 79.00 85 PRO A CA 1
ATOM 643 C C . PRO A 1 85 ? -2.741 -4.232 -13.901 1.00 79.00 85 PRO A C 1
ATOM 645 O O . PRO A 1 85 ? -2.965 -5.432 -13.734 1.00 79.00 85 PRO A O 1
ATOM 648 N N . SER A 1 86 ? -3.346 -3.489 -14.833 1.00 69.50 86 SER A N 1
ATOM 649 C CA . SER A 1 86 ? -4.311 -3.997 -15.824 1.00 69.50 86 SER A CA 1
ATOM 650 C C . SER A 1 86 ? -3.636 -4.692 -17.001 1.00 69.50 86 SER A C 1
ATOM 652 O O . SER A 1 86 ? -2.455 -4.381 -17.281 1.00 69.50 86 SER A O 1
#

Foldseek 3Di:
DPLQWDWDADPLEIETAGNDAADDPVSLVVVVVVVVVSVVPDNNQEYEYEPQNYDQDHDPVNVVSQVVSQVVCVVVNHHYDYDHHD

Radius of gyration: 12.06 Å; chains: 1; bounding box: 28×22×30 Å

Secondary structure (DSSP, 8-state):
----EEEEEETTEEEEEE-SSS--HHHHHTHHHHHHHHHHHS---EEEEE-TTS-S---HHHHHHHHHHHHHHHHTT-EEEEE---

Sequence (86 aa):
MREAWVITEDEGVVTLTFQGPTPNLEELSALDRVVPTLMAKGPCREIVIDLSALPHEIPPDVIREVDLLIDEAMSQGITAGIRAPS